Protein AF-A0A699S740-F1 (afdb_monomer_lite)

pLDDT: mean 81.15, std 15.46, range [48.22, 96.12]

Structure (mmCIF, N/CA/C/O backbone):
data_AF-A0A699S740-F1
#
_entry.id   AF-A0A699S740-F1
#
loop_
_atom_site.group_PDB
_atom_site.id
_atom_site.type_symbol
_atom_site.label_atom_id
_atom_site.label_alt_id
_atom_site.label_comp_id
_atom_site.label_asym_id
_atom_site.label_entity_id
_atom_site.label_seq_id
_atom_site.pdbx_PDB_ins_code
_atom_site.Cartn_x
_atom_site.Cartn_y
_atom_site.Cartn_z
_atom_site.occupancy
_atom_site.B_iso_or_equiv
_atom_site.auth_seq_id
_atom_site.auth_comp_id
_atom_site.auth_asym_id
_atom_site.auth_atom_id
_atom_site.pdbx_PDB_model_num
ATOM 1 N N . LEU A 1 1 ? 7.966 -10.372 17.380 1.00 68.56 1 LEU A N 1
ATOM 2 C CA . LEU A 1 1 ? 8.096 -9.017 16.777 1.00 68.56 1 LEU A CA 1
ATOM 3 C C . LEU A 1 1 ? 9.516 -8.789 16.258 1.00 68.56 1 LEU A C 1
ATOM 5 O O . LEU A 1 1 ? 9.647 -8.364 15.118 1.00 68.56 1 LEU A O 1
ATOM 9 N N . SER A 1 2 ? 10.546 -9.128 17.048 1.00 81.88 2 SER A N 1
ATOM 10 C CA . SER A 1 2 ? 11.967 -9.149 16.649 1.00 81.88 2 SER A CA 1
ATOM 11 C C . SER A 1 2 ? 12.200 -9.821 15.298 1.00 81.88 2 SER A C 1
ATOM 13 O O . SER A 1 2 ? 12.815 -9.226 14.428 1.00 81.88 2 SER A O 1
ATOM 15 N N . ASP A 1 3 ? 11.624 -11.002 15.081 1.00 87.56 3 ASP A N 1
ATOM 16 C CA . ASP A 1 3 ? 11.908 -11.803 13.883 1.00 87.56 3 ASP A CA 1
ATOM 17 C C . ASP A 1 3 ? 11.331 -11.169 12.615 1.00 87.56 3 ASP A C 1
ATOM 19 O O . ASP A 1 3 ? 11.964 -11.175 11.565 1.00 87.56 3 ASP A O 1
ATOM 23 N N . ILE A 1 4 ? 10.154 -10.544 12.729 1.00 83.06 4 ILE A N 1
ATOM 24 C CA . ILE A 1 4 ? 9.524 -9.802 11.631 1.00 83.06 4 ILE A CA 1
ATOM 25 C C . ILE A 1 4 ? 10.343 -8.550 11.317 1.00 83.06 4 ILE A C 1
ATOM 27 O O . ILE A 1 4 ? 10.574 -8.245 10.152 1.00 83.06 4 ILE A O 1
ATOM 31 N N . ILE A 1 5 ? 10.800 -7.829 12.343 1.00 84.75 5 ILE A N 1
ATOM 32 C CA . ILE A 1 5 ? 11.621 -6.628 12.162 1.00 84.75 5 ILE A CA 1
ATOM 33 C C . ILE A 1 5 ? 12.958 -6.996 11.511 1.00 84.75 5 ILE A C 1
ATOM 35 O O . ILE A 1 5 ? 13.332 -6.368 10.525 1.00 84.75 5 ILE A O 1
ATOM 39 N N . SER A 1 6 ? 13.631 -8.048 11.980 1.00 88.88 6 SER A N 1
ATOM 40 C CA . SER A 1 6 ? 14.866 -8.564 11.377 1.00 88.88 6 SER A CA 1
ATOM 41 C C . SER A 1 6 ? 14.647 -9.017 9.933 1.00 88.88 6 SER A C 1
ATOM 43 O O . SER A 1 6 ? 15.432 -8.675 9.051 1.00 88.88 6 SER A O 1
ATOM 45 N N . TYR A 1 7 ? 13.542 -9.716 9.660 1.00 85.75 7 TYR A N 1
ATOM 46 C CA . TYR A 1 7 ? 13.167 -10.142 8.312 1.00 85.75 7 TYR A CA 1
ATOM 47 C C . TYR A 1 7 ? 12.934 -8.960 7.363 1.00 85.75 7 TYR A C 1
ATOM 49 O O . TYR A 1 7 ? 13.389 -8.974 6.219 1.00 85.75 7 TYR A O 1
ATOM 57 N N . LEU A 1 8 ? 12.234 -7.923 7.825 1.00 83.50 8 LEU A N 1
ATOM 58 C CA . LEU A 1 8 ? 11.988 -6.717 7.036 1.00 83.50 8 LEU A CA 1
ATOM 59 C C . LEU A 1 8 ? 13.259 -5.882 6.854 1.00 83.50 8 LEU A C 1
ATOM 61 O O . LEU A 1 8 ? 13.483 -5.365 5.763 1.00 83.50 8 LEU A O 1
ATOM 65 N N . SER A 1 9 ? 14.104 -5.793 7.882 1.00 84.75 9 SER A N 1
ATOM 66 C CA . SER A 1 9 ? 15.368 -5.051 7.851 1.00 84.75 9 SER A CA 1
ATOM 67 C C . SER A 1 9 ? 16.425 -5.711 6.964 1.00 84.75 9 SER A C 1
ATOM 69 O O . SER A 1 9 ? 17.267 -5.013 6.410 1.00 84.75 9 SER A O 1
ATOM 71 N N . GLY A 1 10 ? 16.398 -7.039 6.817 1.00 85.50 10 GLY A N 1
ATOM 72 C CA . GLY A 1 10 ? 17.341 -7.778 5.971 1.00 85.50 10 GLY A CA 1
ATOM 73 C C . GLY A 1 10 ? 17.003 -7.749 4.477 1.00 85.50 10 GLY A C 1
ATOM 74 O O . GLY A 1 10 ? 17.777 -8.246 3.659 1.00 85.50 10 GLY A O 1
ATOM 75 N N . ARG A 1 11 ? 15.849 -7.194 4.087 1.00 85.44 11 ARG A N 1
ATOM 76 C CA . ARG A 1 11 ? 15.434 -7.125 2.681 1.00 85.44 11 ARG A CA 1
ATOM 77 C C . ARG A 1 11 ? 16.168 -5.987 1.961 1.00 85.44 11 ARG A C 1
ATOM 79 O O . ARG A 1 11 ? 16.098 -4.840 2.403 1.00 85.44 11 ARG A O 1
ATOM 86 N N . PRO A 1 12 ? 16.794 -6.254 0.804 1.00 82.94 12 PRO A N 1
ATOM 87 C CA . PRO A 1 12 ? 17.450 -5.212 0.033 1.00 82.94 12 PRO A CA 1
ATOM 88 C C . PRO A 1 12 ? 16.429 -4.217 -0.528 1.00 82.94 12 PRO A C 1
ATOM 90 O O . PRO A 1 12 ? 15.420 -4.588 -1.134 1.00 82.94 12 PRO A O 1
ATOM 93 N N . ILE A 1 13 ? 16.730 -2.930 -0.375 1.00 86.19 13 ILE A N 1
ATOM 94 C CA . ILE A 1 13 ? 15.924 -1.833 -0.909 1.00 86.19 13 ILE A CA 1
ATOM 95 C C . ILE A 1 13 ? 16.263 -1.661 -2.390 1.00 86.19 13 ILE A C 1
ATOM 97 O O . ILE A 1 13 ? 17.106 -0.853 -2.771 1.00 86.19 13 ILE A O 1
ATOM 101 N N . ASN A 1 14 ? 15.608 -2.441 -3.246 1.00 87.81 14 ASN A N 1
ATOM 102 C CA . ASN A 1 14 ? 15.778 -2.330 -4.694 1.00 87.81 14 ASN A CA 1
ATOM 103 C C . ASN A 1 14 ? 14.640 -1.519 -5.351 1.00 87.81 14 ASN A C 1
ATOM 105 O O . ASN A 1 14 ? 13.610 -1.233 -4.729 1.00 87.81 14 ASN A O 1
ATOM 109 N N . ARG A 1 15 ? 14.833 -1.143 -6.623 1.00 85.88 15 ARG A N 1
ATOM 110 C CA . ARG A 1 15 ? 13.856 -0.390 -7.435 1.00 85.88 15 ARG A CA 1
ATOM 111 C C . ARG A 1 15 ? 12.811 -1.279 -8.126 1.00 85.88 15 ARG A C 1
ATOM 113 O O . ARG A 1 15 ? 12.045 -0.775 -8.939 1.00 85.88 15 ARG A O 1
ATOM 120 N N . SER A 1 16 ? 12.771 -2.582 -7.827 1.00 90.44 16 SER A N 1
ATOM 121 C CA . SER A 1 16 ? 11.749 -3.464 -8.401 1.00 90.44 16 SER A CA 1
ATOM 122 C C . SER A 1 16 ? 10.360 -3.079 -7.897 1.00 90.44 16 SER A C 1
ATOM 124 O O . SER A 1 16 ? 10.194 -2.643 -6.751 1.00 90.44 16 SER A O 1
ATOM 126 N N . ILE A 1 17 ? 9.350 -3.300 -8.737 1.00 91.94 17 ILE A N 1
ATOM 127 C CA . ILE A 1 17 ? 7.951 -3.064 -8.375 1.00 91.94 17 ILE A CA 1
ATOM 128 C C . ILE A 1 17 ? 7.548 -3.848 -7.123 1.00 91.94 17 ILE A C 1
ATOM 130 O O . ILE A 1 17 ? 6.852 -3.316 -6.266 1.00 91.94 17 ILE A O 1
ATOM 134 N N . TRP A 1 18 ? 8.064 -5.067 -6.953 1.00 91.94 18 TRP A N 1
ATOM 135 C CA . TRP A 1 18 ? 7.775 -5.925 -5.805 1.00 91.94 18 TRP A CA 1
ATOM 136 C C . TRP A 1 18 ? 8.322 -5.364 -4.491 1.00 91.94 18 TRP A C 1
ATOM 138 O O . TRP A 1 18 ? 7.617 -5.341 -3.485 1.00 91.94 18 TRP A O 1
ATOM 148 N N . SER A 1 19 ? 9.548 -4.836 -4.508 1.00 92.00 19 SER A N 1
ATOM 149 C CA . SER A 1 19 ? 10.132 -4.140 -3.354 1.00 92.00 19 SER A CA 1
ATOM 150 C C . SER A 1 19 ? 9.373 -2.858 -3.017 1.00 92.00 19 SER A C 1
ATOM 152 O O . SER A 1 19 ? 9.181 -2.532 -1.844 1.00 92.00 19 SER A O 1
ATOM 154 N N . ILE A 1 20 ? 8.942 -2.100 -4.030 1.00 92.56 20 ILE A N 1
ATOM 155 C CA . ILE A 1 20 ? 8.127 -0.893 -3.834 1.00 92.56 20 ILE A CA 1
ATOM 156 C C . ILE A 1 20 ? 6.782 -1.269 -3.202 1.00 92.56 20 ILE A C 1
ATOM 158 O O . ILE A 1 20 ? 6.432 -0.729 -2.155 1.00 92.56 20 ILE A O 1
ATOM 162 N N . LEU A 1 21 ? 6.074 -2.239 -3.784 1.00 93.69 21 LEU A N 1
ATOM 163 C CA . LEU A 1 21 ? 4.804 -2.767 -3.288 1.00 93.69 21 LEU A CA 1
ATOM 164 C C . LEU A 1 21 ? 4.899 -3.218 -1.834 1.00 93.69 21 LEU A C 1
ATOM 166 O O . LEU A 1 21 ? 4.101 -2.786 -1.008 1.00 93.69 21 LEU A O 1
ATOM 170 N N . GLN A 1 22 ? 5.894 -4.042 -1.506 1.00 92.81 22 GLN A N 1
ATOM 171 C CA . GLN A 1 22 ? 6.093 -4.544 -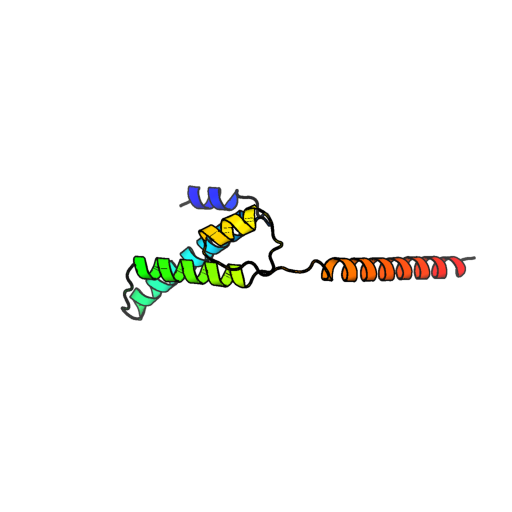0.149 1.00 92.81 22 GLN A CA 1
ATOM 172 C C . GLN A 1 22 ? 6.217 -3.394 0.861 1.00 92.81 22 GLN A C 1
ATOM 174 O O . GLN A 1 22 ? 5.538 -3.393 1.888 1.00 92.81 22 GLN A O 1
ATOM 179 N N . ARG A 1 23 ? 7.051 -2.391 0.560 1.00 91.88 23 ARG A N 1
ATOM 180 C CA . ARG A 1 23 ? 7.261 -1.230 1.439 1.00 91.88 23 ARG A CA 1
ATOM 181 C C . ARG A 1 23 ? 6.003 -0.380 1.580 1.00 91.88 23 ARG A C 1
ATOM 183 O O . ARG A 1 23 ? 5.682 0.031 2.693 1.00 91.88 23 ARG A O 1
ATOM 190 N N . LEU A 1 24 ? 5.278 -0.152 0.483 1.00 94.50 24 LEU A N 1
ATOM 191 C CA . LEU A 1 24 ? 4.011 0.578 0.511 1.00 94.50 24 LEU A CA 1
ATOM 192 C C . LEU A 1 24 ? 2.983 -0.142 1.384 1.00 94.50 24 LEU A C 1
ATOM 194 O O . LEU A 1 24 ? 2.430 0.471 2.292 1.00 94.50 24 LEU A O 1
ATOM 198 N N . VAL A 1 25 ? 2.764 -1.438 1.158 1.00 94.81 25 VAL A N 1
ATOM 199 C CA . VAL A 1 25 ? 1.785 -2.232 1.914 1.00 94.81 25 VAL A CA 1
ATOM 200 C C . VAL A 1 25 ? 2.090 -2.193 3.405 1.00 94.81 25 VAL A C 1
ATOM 202 O O . VAL A 1 25 ? 1.194 -1.898 4.189 1.00 94.81 25 VAL A O 1
ATOM 205 N N . ILE A 1 26 ? 3.342 -2.424 3.803 1.00 92.94 26 ILE A N 1
ATOM 206 C CA . ILE A 1 26 ? 3.732 -2.405 5.219 1.00 92.94 26 ILE A CA 1
ATOM 207 C C . ILE A 1 26 ? 3.533 -1.011 5.817 1.00 92.94 26 ILE A C 1
ATOM 209 O O . ILE A 1 26 ? 2.929 -0.890 6.882 1.00 92.94 26 ILE A O 1
ATOM 213 N N . GLY A 1 27 ? 3.989 0.041 5.130 1.00 93.38 27 GLY A N 1
ATOM 214 C CA . GLY A 1 27 ? 3.842 1.419 5.601 1.00 93.38 27 GLY A CA 1
ATOM 215 C C . GLY A 1 27 ? 2.378 1.806 5.811 1.00 93.38 27 GLY A C 1
ATOM 216 O O . GLY A 1 27 ? 2.009 2.286 6.884 1.00 93.38 27 GLY A O 1
ATOM 217 N N . PHE A 1 28 ? 1.521 1.524 4.827 1.00 96.12 28 PHE A N 1
ATOM 218 C CA . PHE A 1 28 ? 0.088 1.779 4.942 1.00 96.12 28 PHE A CA 1
ATOM 219 C C . PHE A 1 28 ? -0.574 0.903 6.010 1.00 96.12 28 PHE A C 1
ATOM 221 O O . PHE A 1 28 ? -1.389 1.416 6.770 1.00 96.12 28 PHE A O 1
ATOM 228 N N . MET A 1 29 ? -0.219 -0.381 6.129 1.00 94.75 29 MET A N 1
ATOM 229 C CA . MET A 1 29 ? -0.755 -1.255 7.180 1.00 94.75 29 MET A CA 1
ATOM 230 C C . MET A 1 29 ? -0.458 -0.707 8.574 1.00 94.75 29 MET A C 1
ATOM 232 O O . MET A 1 29 ? -1.380 -0.540 9.370 1.00 94.75 29 MET A O 1
ATOM 236 N N . VAL A 1 30 ? 0.805 -0.383 8.860 1.00 93.69 30 VAL A N 1
ATOM 237 C CA . VAL A 1 30 ? 1.213 0.162 10.163 1.00 93.69 30 VAL A CA 1
ATOM 238 C C . VAL A 1 30 ? 0.474 1.469 10.449 1.00 93.69 30 VAL A C 1
ATOM 240 O O . VAL A 1 30 ? -0.096 1.625 11.531 1.00 93.69 30 VAL A O 1
ATOM 243 N N . TYR A 1 31 ? 0.416 2.373 9.468 1.00 95.56 31 TYR A N 1
ATOM 244 C CA . TYR A 1 31 ? -0.264 3.658 9.611 1.00 95.56 31 TYR A CA 1
ATOM 245 C C . TYR A 1 31 ? -1.764 3.506 9.884 1.00 95.56 31 TYR A C 1
ATOM 247 O O . TYR A 1 31 ? -2.279 4.075 10.844 1.00 95.56 31 TYR A O 1
ATOM 255 N N . PHE A 1 32 ? -2.478 2.722 9.075 1.00 94.69 32 PHE A N 1
ATOM 256 C CA . PHE A 1 32 ? -3.929 2.586 9.190 1.00 94.69 32 PHE A CA 1
ATOM 257 C C . PHE A 1 32 ? -4.355 1.785 10.424 1.00 94.69 32 PHE A C 1
ATOM 259 O O . PHE A 1 32 ? -5.385 2.105 11.015 1.00 94.69 32 PHE A O 1
ATOM 266 N N . ILE A 1 33 ? -3.565 0.801 10.867 1.00 92.75 33 ILE A N 1
ATOM 267 C CA . ILE A 1 33 ? -3.806 0.103 12.141 1.00 92.75 33 ILE A CA 1
ATOM 268 C C . ILE A 1 33 ? -3.645 1.071 13.314 1.00 92.75 33 ILE A C 1
ATOM 270 O O . ILE A 1 33 ? -4.486 1.103 14.216 1.00 92.75 33 ILE A O 1
ATOM 274 N N . TRP A 1 34 ? -2.581 1.877 13.301 1.00 94.75 34 TRP A N 1
ATOM 275 C CA . TRP A 1 34 ? -2.373 2.905 14.316 1.00 94.75 34 TRP A CA 1
ATOM 276 C C . TRP A 1 34 ? -3.509 3.939 14.313 1.00 94.75 34 TRP A C 1
ATOM 278 O O . TRP A 1 34 ? -4.059 4.252 15.370 1.00 94.75 34 TRP A O 1
ATOM 288 N N . LEU A 1 35 ? -3.922 4.403 13.129 1.00 94.50 35 LEU A N 1
ATOM 289 C CA . LEU A 1 35 ? -5.022 5.350 12.961 1.00 94.50 35 LEU A CA 1
ATOM 290 C C . LEU A 1 35 ? -6.339 4.787 13.507 1.00 94.50 35 LEU A C 1
ATOM 292 O O . LEU A 1 35 ? -7.019 5.465 14.272 1.00 94.50 35 LEU A O 1
ATOM 296 N N . GLU A 1 36 ? -6.680 3.545 13.166 1.00 93.38 36 GLU A N 1
ATOM 297 C CA . GLU A 1 36 ? -7.886 2.865 13.650 1.00 93.38 36 GLU A CA 1
ATOM 298 C C . GLU A 1 36 ? -7.869 2.725 15.180 1.00 93.38 36 GLU A C 1
ATOM 300 O O . GLU A 1 36 ? -8.866 3.014 15.843 1.00 93.38 36 GLU A O 1
ATOM 305 N N . ARG A 1 37 ? -6.729 2.344 15.776 1.00 92.81 37 ARG A N 1
ATOM 306 C CA . ARG A 1 37 ? -6.589 2.257 17.240 1.00 92.81 37 ARG A CA 1
ATOM 307 C C . ARG A 1 37 ? -6.847 3.608 17.906 1.00 92.81 37 ARG A C 1
ATOM 309 O O . ARG A 1 37 ? -7.553 3.667 18.914 1.00 92.81 37 ARG A O 1
ATOM 316 N N . ASN A 1 38 ? -6.302 4.683 17.347 1.00 94.62 38 ASN A N 1
ATOM 317 C CA . ASN A 1 38 ? -6.511 6.029 17.870 1.00 94.62 38 ASN A CA 1
ATOM 318 C C . ASN A 1 38 ? -7.965 6.479 17.702 1.00 94.62 38 ASN A C 1
ATOM 320 O O . ASN A 1 38 ? -8.549 7.015 18.640 1.00 94.62 38 ASN A O 1
ATOM 324 N N . GLN A 1 39 ? -8.584 6.206 16.555 1.00 93.00 39 GLN A N 1
ATOM 325 C CA . GLN A 1 39 ? -9.993 6.529 16.323 1.00 93.00 39 GLN A CA 1
ATOM 326 C C . GLN A 1 39 ? -10.914 5.818 17.320 1.00 93.00 39 GLN A C 1
ATOM 328 O O . GLN A 1 39 ? -11.809 6.455 17.872 1.00 93.00 39 GLN A O 1
ATOM 333 N N . ARG A 1 40 ? -10.641 4.551 17.648 1.00 92.25 40 ARG A N 1
ATOM 334 C CA . ARG A 1 40 ? -11.371 3.827 18.702 1.00 92.25 40 ARG A CA 1
ATOM 335 C C . ARG A 1 40 ? -11.179 4.456 20.076 1.00 92.25 40 ARG A C 1
ATOM 337 O O . ARG A 1 40 ? -12.130 4.561 20.838 1.00 92.25 40 ARG A O 1
ATOM 344 N N . ARG A 1 41 ? -9.954 4.877 20.405 1.00 92.19 41 ARG A N 1
ATOM 345 C CA . ARG A 1 41 ? -9.629 5.406 21.738 1.00 92.19 41 ARG A CA 1
ATOM 346 C C . ARG A 1 41 ? -10.205 6.798 21.998 1.00 92.19 41 ARG A C 1
ATOM 348 O O . ARG A 1 41 ? -10.565 7.071 23.142 1.00 92.19 41 ARG A O 1
ATOM 355 N N . PHE A 1 42 ? -10.236 7.653 20.975 1.00 92.75 42 PHE A N 1
ATOM 356 C CA . PHE A 1 42 ? -10.560 9.078 21.109 1.00 92.75 42 PHE A CA 1
ATOM 357 C C . PHE A 1 42 ? -11.910 9.478 20.508 1.00 92.75 42 PHE A C 1
ATOM 359 O O . PHE A 1 42 ? -12.431 10.527 20.866 1.00 92.75 42 PHE A O 1
ATOM 366 N N . GLN A 1 43 ? -12.467 8.689 19.585 1.00 92.06 43 GLN A N 1
ATOM 367 C CA . GLN A 1 43 ? -13.713 9.022 18.880 1.00 92.06 43 GLN A CA 1
ATOM 368 C C . GLN A 1 43 ? -14.781 7.923 18.995 1.00 92.06 43 GLN A C 1
ATOM 370 O O . GLN A 1 43 ? -15.839 8.074 18.395 1.00 92.06 43 GLN A O 1
ATOM 375 N N . ASP A 1 44 ? -14.482 6.812 19.686 1.00 89.19 44 ASP A N 1
ATOM 376 C CA . ASP A 1 44 ? -15.298 5.583 19.776 1.00 89.19 44 ASP A CA 1
ATOM 377 C C . ASP A 1 44 ? -15.825 5.068 18.419 1.00 89.19 44 ASP A C 1
ATOM 379 O O . ASP A 1 44 ? -16.807 4.337 18.311 1.00 89.19 44 ASP A O 1
ATOM 383 N N . LYS A 1 45 ? -15.131 5.426 17.334 1.00 87.38 45 LYS A N 1
ATOM 384 C CA . LYS A 1 45 ? -15.438 4.939 15.992 1.00 87.38 45 LYS A CA 1
ATOM 385 C C . LYS A 1 45 ? -14.825 3.562 15.824 1.00 87.38 45 LYS A C 1
ATOM 387 O O . LYS A 1 45 ? -13.632 3.379 16.061 1.00 87.38 45 LYS A O 1
ATOM 392 N N . ARG A 1 46 ? -15.629 2.602 15.372 1.00 89.31 46 ARG A N 1
ATOM 393 C CA . ARG A 1 46 ? -15.179 1.243 15.057 1.00 89.31 46 ARG A CA 1
ATOM 394 C C . ARG A 1 46 ? -15.480 0.942 13.604 1.00 89.31 46 ARG A C 1
ATOM 396 O O . ARG A 1 46 ? -16.636 0.981 13.193 1.00 89.31 46 ARG A O 1
ATOM 403 N N . ARG A 1 47 ? -14.442 0.622 12.838 1.00 90.50 47 ARG A N 1
ATOM 404 C CA . ARG A 1 47 ? -14.584 0.133 11.469 1.00 90.50 47 ARG A CA 1
ATOM 405 C C . ARG A 1 47 ? -14.336 -1.371 11.417 1.00 90.50 47 ARG A C 1
ATOM 407 O O . ARG A 1 47 ? -13.533 -1.915 12.183 1.00 90.50 47 ARG A O 1
ATOM 414 N N . LEU A 1 48 ? -15.017 -2.047 10.496 1.00 92.50 48 LEU A N 1
ATOM 415 C CA . LEU A 1 48 ? -14.767 -3.455 10.214 1.00 92.50 48 LEU A CA 1
ATOM 416 C C . LEU A 1 48 ? -13.378 -3.630 9.591 1.00 92.50 48 LEU A C 1
ATOM 418 O O . LEU A 1 48 ? -12.927 -2.825 8.774 1.00 92.50 48 LEU A O 1
ATOM 422 N N . ALA A 1 49 ? -12.710 -4.732 9.933 1.00 90.38 49 ALA A N 1
ATOM 423 C CA . ALA A 1 49 ? -11.393 -5.047 9.381 1.00 90.38 49 ALA A CA 1
ATOM 424 C C . ALA A 1 49 ? -11.419 -5.158 7.845 1.00 90.38 49 ALA A C 1
ATOM 426 O O . ALA A 1 49 ? -10.472 -4.743 7.182 1.00 90.38 49 ALA A O 1
ATOM 427 N N . LYS A 1 50 ? -12.525 -5.655 7.271 1.00 93.25 50 LYS A N 1
ATOM 428 C CA . LYS A 1 50 ? -12.721 -5.751 5.817 1.00 93.25 50 LYS A CA 1
ATOM 429 C C . LYS A 1 50 ? -12.635 -4.383 5.135 1.00 93.25 50 LYS A C 1
ATOM 431 O O . LYS A 1 50 ? -11.937 -4.250 4.131 1.00 93.25 50 LYS A O 1
ATOM 436 N N . ASP A 1 51 ? -13.282 -3.374 5.709 1.00 94.44 51 ASP A N 1
ATOM 437 C CA . ASP A 1 51 ? -13.281 -2.020 5.153 1.00 94.44 51 ASP A CA 1
ATOM 438 C C . ASP A 1 51 ? -11.895 -1.385 5.289 1.00 94.44 51 ASP A C 1
ATOM 440 O O . ASP A 1 51 ? -11.410 -0.748 4.356 1.00 94.44 51 ASP A O 1
ATOM 444 N N . LEU A 1 52 ? -11.210 -1.617 6.416 1.00 94.38 52 LEU A N 1
ATOM 445 C CA . LEU A 1 52 ? -9.833 -1.162 6.618 1.00 94.38 52 LEU A CA 1
ATOM 446 C C . LEU A 1 52 ? -8.882 -1.759 5.570 1.00 94.38 52 LEU A C 1
ATOM 448 O O . LEU A 1 52 ? -8.081 -1.034 4.981 1.00 94.38 52 LEU A O 1
ATOM 452 N N . CYS A 1 53 ? -9.005 -3.057 5.282 1.00 94.00 53 CYS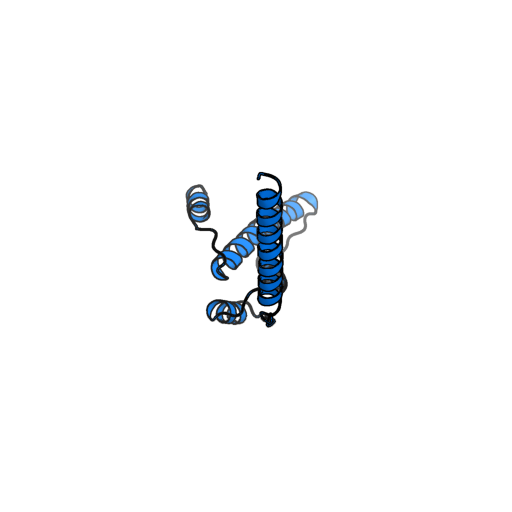 A N 1
ATOM 453 C CA . CYS A 1 53 ? -8.245 -3.717 4.221 1.00 94.00 53 CYS A CA 1
ATOM 454 C C . CYS A 1 53 ? -8.541 -3.115 2.840 1.00 94.00 53 CYS A C 1
ATOM 456 O O . CYS A 1 53 ? -7.617 -2.932 2.045 1.00 94.00 53 CYS A O 1
ATOM 458 N N . GLY A 1 54 ? -9.803 -2.775 2.559 1.00 95.12 54 GLY A N 1
ATOM 459 C CA . GLY A 1 54 ? -10.199 -2.077 1.334 1.00 95.12 54 GLY A CA 1
ATOM 460 C C . GLY A 1 54 ? -9.540 -0.702 1.209 1.00 95.12 54 GLY A C 1
ATOM 461 O O . GLY A 1 54 ? -8.954 -0.393 0.172 1.00 95.12 54 GLY A O 1
ATOM 462 N N . ILE A 1 55 ? -9.549 0.084 2.290 1.00 94.94 55 ILE A N 1
ATOM 463 C CA . ILE A 1 55 ? -8.904 1.404 2.353 1.00 94.94 55 ILE A CA 1
ATOM 464 C C . ILE A 1 55 ? -7.396 1.281 2.123 1.00 94.94 55 ILE A C 1
ATOM 466 O O . ILE A 1 55 ? -6.845 2.011 1.300 1.00 94.94 55 ILE A O 1
ATOM 470 N N . ILE A 1 56 ? -6.724 0.349 2.805 1.00 95.69 56 ILE A N 1
ATOM 471 C CA . ILE A 1 56 ? -5.282 0.117 2.637 1.00 95.69 56 ILE A CA 1
ATOM 472 C C . ILE A 1 56 ? -4.971 -0.255 1.184 1.00 95.69 56 ILE A C 1
ATOM 474 O O . ILE A 1 56 ? -4.086 0.347 0.577 1.00 95.69 56 ILE A O 1
ATOM 478 N N . ARG A 1 57 ? -5.721 -1.200 0.598 1.00 94.88 57 ARG A N 1
ATOM 479 C CA . ARG A 1 57 ? -5.531 -1.618 -0.799 1.00 94.88 57 ARG A CA 1
ATOM 480 C C . ARG A 1 57 ? -5.718 -0.449 -1.767 1.00 94.88 57 ARG A C 1
ATOM 482 O O . ARG A 1 57 ? -4.892 -0.272 -2.658 1.00 94.88 57 ARG A O 1
ATOM 489 N N . GLY A 1 58 ? -6.758 0.360 -1.566 1.00 95.25 58 GLY A N 1
ATOM 490 C CA . GLY A 1 58 ? -7.017 1.555 -2.368 1.00 95.25 58 GLY A CA 1
ATOM 491 C C . GLY A 1 58 ? -5.883 2.576 -2.280 1.00 95.25 58 GLY A C 1
ATOM 492 O O . GLY A 1 58 ? -5.423 3.068 -3.304 1.00 95.25 58 GLY A O 1
ATOM 493 N N . ASN A 1 59 ? -5.360 2.835 -1.080 1.00 95.88 59 ASN A N 1
ATOM 494 C CA . ASN A 1 59 ? -4.246 3.768 -0.882 1.00 95.88 59 ASN A CA 1
ATOM 495 C C . ASN A 1 59 ? -2.942 3.276 -1.523 1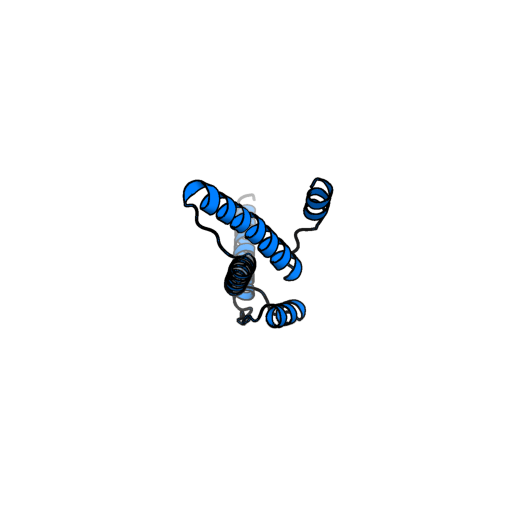.00 95.88 59 ASN A C 1
ATOM 497 O O . ASN A 1 59 ? -2.230 4.063 -2.145 1.00 95.88 59 ASN A O 1
ATOM 501 N N . VAL A 1 60 ? -2.646 1.976 -1.428 1.00 95.69 60 VAL A N 1
ATOM 502 C CA . VAL A 1 60 ? -1.502 1.376 -2.129 1.00 95.69 60 VAL A CA 1
ATOM 503 C C . VAL A 1 60 ? -1.666 1.543 -3.639 1.00 95.69 60 VAL A C 1
ATOM 505 O O . VAL A 1 60 ? -0.749 2.036 -4.288 1.00 95.69 60 VAL A O 1
ATOM 508 N N . ARG A 1 61 ? -2.839 1.208 -4.193 1.00 94.12 61 ARG A N 1
ATOM 509 C CA . ARG A 1 61 ? -3.144 1.359 -5.625 1.00 94.12 61 ARG A CA 1
ATOM 510 C C . ARG A 1 61 ? -2.977 2.803 -6.102 1.00 94.12 61 ARG A C 1
ATOM 512 O O . ARG A 1 61 ? -2.280 3.034 -7.084 1.00 94.12 61 ARG A O 1
ATOM 519 N N . LEU A 1 62 ? -3.554 3.770 -5.388 1.00 93.50 62 LEU A N 1
ATOM 520 C CA . LEU A 1 62 ? -3.409 5.197 -5.702 1.00 93.50 62 LEU A CA 1
ATOM 521 C C . LEU A 1 62 ? -1.941 5.628 -5.682 1.00 93.50 62 LEU A C 1
ATOM 523 O O . LEU A 1 62 ? -1.485 6.336 -6.577 1.00 93.50 62 LEU A O 1
ATOM 527 N N . ARG A 1 63 ? -1.176 5.153 -4.694 1.00 93.31 63 ARG A N 1
ATOM 528 C CA . ARG A 1 63 ? 0.251 5.455 -4.611 1.00 93.31 63 ARG A CA 1
ATOM 529 C C . ARG A 1 63 ? 1.051 4.814 -5.741 1.00 93.31 63 ARG A C 1
ATOM 531 O O . ARG A 1 63 ? 2.027 5.411 -6.167 1.00 93.31 63 ARG A O 1
ATOM 538 N N . LEU A 1 64 ? 0.669 3.638 -6.235 1.00 91.31 64 LEU A N 1
ATOM 539 C CA . LEU A 1 64 ? 1.306 3.026 -7.407 1.00 91.31 64 LEU A CA 1
ATOM 540 C C . LEU A 1 64 ? 1.022 3.820 -8.681 1.00 91.31 64 LEU A C 1
ATOM 542 O O . LEU A 1 64 ? 1.951 4.074 -9.438 1.00 91.31 64 LEU A O 1
ATOM 546 N N . MET A 1 65 ? -0.224 4.258 -8.876 1.00 89.38 65 MET A N 1
ATOM 547 C CA . MET A 1 65 ? -0.620 5.088 -10.020 1.00 89.38 65 MET A CA 1
ATOM 548 C C . MET A 1 65 ? 0.109 6.438 -10.047 1.00 89.38 65 MET A C 1
ATOM 550 O O . MET A 1 65 ? 0.363 6.972 -11.118 1.00 89.38 65 MET A O 1
ATOM 554 N N . SER A 1 66 ? 0.487 6.987 -8.887 1.00 89.25 66 SER A N 1
ATOM 555 C CA . SER A 1 66 ? 1.242 8.245 -8.824 1.00 89.25 66 SER A CA 1
ATOM 556 C C . SER A 1 66 ? 2.748 8.087 -9.075 1.00 89.25 66 SER A C 1
ATOM 558 O O . SER A 1 66 ? 3.473 9.081 -9.085 1.00 89.25 66 SER A O 1
ATOM 560 N N . LEU A 1 67 ? 3.268 6.859 -9.166 1.00 87.75 67 LEU A N 1
ATOM 561 C CA . LEU A 1 67 ? 4.694 6.619 -9.383 1.00 87.75 67 LEU A CA 1
ATOM 562 C C . LEU A 1 67 ? 5.005 6.571 -10.879 1.00 87.75 67 LEU A C 1
ATOM 564 O O . LEU A 1 67 ? 4.377 5.840 -11.638 1.00 87.75 67 LEU A O 1
ATOM 568 N N . LYS A 1 68 ? 6.061 7.279 -11.286 1.00 84.62 68 LYS A N 1
ATOM 569 C CA . LYS A 1 68 ? 6.643 7.147 -12.625 1.00 84.62 68 LYS A CA 1
ATOM 570 C C . LYS A 1 68 ? 7.467 5.859 -12.688 1.00 84.62 68 LYS A C 1
ATOM 572 O O . LYS A 1 68 ? 8.613 5.833 -12.238 1.00 84.62 68 LYS A O 1
ATOM 577 N N . ILE A 1 69 ? 6.872 4.773 -13.182 1.00 82.88 69 ILE A N 1
ATOM 578 C CA . ILE A 1 69 ? 7.512 3.452 -13.259 1.00 82.88 69 ILE A CA 1
ATOM 579 C C . ILE A 1 69 ? 7.662 3.046 -14.724 1.00 82.88 69 ILE A C 1
ATOM 581 O O . ILE A 1 69 ? 6.690 3.023 -15.471 1.00 82.88 69 ILE A O 1
ATOM 585 N N . ARG A 1 70 ? 8.883 2.676 -15.128 1.00 83.50 70 ARG A N 1
ATOM 586 C CA . ARG A 1 70 ? 9.142 2.154 -16.475 1.00 83.50 70 ARG A CA 1
ATOM 587 C C . ARG A 1 70 ? 8.398 0.833 -16.685 1.00 83.50 70 ARG A C 1
ATOM 589 O O . ARG A 1 70 ? 8.469 -0.058 -15.831 1.00 83.50 70 ARG A O 1
ATOM 596 N N . LYS A 1 71 ? 7.730 0.682 -17.833 1.00 83.69 71 LYS A N 1
ATOM 597 C CA . LYS A 1 71 ? 7.072 -0.576 -18.206 1.00 83.69 71 LYS A CA 1
ATOM 598 C C . LYS A 1 71 ? 8.086 -1.722 -18.202 1.00 83.69 71 LYS A C 1
ATOM 600 O O . LYS A 1 71 ? 9.153 -1.650 -18.803 1.00 83.69 71 LYS A O 1
ATOM 605 N N . SER A 1 72 ? 7.734 -2.790 -17.502 1.00 88.44 72 SER A N 1
ATOM 606 C CA . SER A 1 72 ? 8.453 -4.063 -17.500 1.00 88.44 72 SER A CA 1
ATOM 607 C C . SER A 1 72 ? 7.451 -5.193 -17.294 1.00 88.44 72 SER A C 1
ATOM 609 O O . SER A 1 72 ? 6.334 -4.949 -16.832 1.00 88.44 72 SER A O 1
ATOM 611 N N . VAL A 1 73 ? 7.842 -6.435 -17.591 1.00 90.19 73 VAL A N 1
ATOM 612 C CA . VAL A 1 73 ? 6.976 -7.615 -17.402 1.00 90.19 73 VAL A CA 1
ATOM 613 C C . VAL A 1 73 ? 6.450 -7.690 -15.963 1.00 90.19 73 VAL A C 1
ATOM 615 O O . VAL A 1 73 ? 5.255 -7.875 -15.753 1.00 90.19 73 VAL A O 1
ATOM 618 N N . GLN A 1 74 ? 7.315 -7.425 -14.979 1.00 91.12 74 GLN A N 1
ATOM 619 C CA . GLN A 1 74 ? 6.947 -7.413 -13.560 1.00 91.12 74 GLN A CA 1
ATOM 620 C C . GLN A 1 74 ? 5.939 -6.307 -13.225 1.00 91.12 74 GLN A C 1
ATOM 622 O O . GLN A 1 74 ? 5.043 -6.504 -12.410 1.00 91.12 74 GLN A O 1
ATOM 627 N N . VAL A 1 75 ? 6.080 -5.130 -13.842 1.00 91.44 75 VAL A N 1
ATOM 628 C CA . VAL A 1 75 ? 5.164 -4.000 -13.627 1.00 91.44 75 VAL A CA 1
ATOM 629 C C . VAL A 1 75 ? 3.798 -4.296 -14.236 1.00 91.44 75 VAL A C 1
ATOM 631 O O . VAL A 1 75 ? 2.789 -4.007 -13.605 1.00 91.44 75 VAL A O 1
ATOM 634 N N . MET A 1 76 ? 3.750 -4.930 -15.409 1.00 91.00 76 MET A N 1
ATOM 635 C CA . MET A 1 76 ? 2.494 -5.352 -16.037 1.00 91.00 76 MET A CA 1
ATOM 636 C C . MET A 1 76 ? 1.786 -6.453 -15.237 1.00 91.00 76 MET A C 1
ATOM 638 O O . MET A 1 76 ? 0.563 -6.446 -15.125 1.00 91.00 76 MET A O 1
ATOM 642 N N . GLU A 1 77 ? 2.536 -7.386 -14.652 1.00 93.00 77 GLU A N 1
ATOM 643 C CA . GLU A 1 77 ? 1.986 -8.402 -13.750 1.00 93.00 77 GLU A CA 1
ATOM 644 C C . GLU A 1 77 ? 1.413 -7.768 -12.476 1.00 93.00 77 GLU A C 1
ATOM 646 O O . GLU A 1 77 ? 0.263 -8.019 -12.112 1.00 93.00 77 GLU A O 1
ATOM 651 N N . ALA A 1 78 ? 2.178 -6.877 -11.841 1.00 92.25 78 ALA A N 1
ATOM 652 C CA . ALA A 1 78 ? 1.718 -6.116 -10.687 1.00 92.25 78 ALA A CA 1
ATOM 653 C C . ALA A 1 78 ? 0.468 -5.281 -11.009 1.00 92.25 78 ALA A C 1
ATOM 655 O O . ALA A 1 78 ? -0.458 -5.245 -10.202 1.00 92.25 78 ALA A O 1
ATOM 656 N N . ALA A 1 79 ? 0.416 -4.661 -12.191 1.00 91.69 79 ALA A N 1
ATOM 657 C CA . ALA A 1 79 ? -0.723 -3.886 -12.677 1.00 91.69 79 ALA A CA 1
ATOM 658 C C . ALA A 1 79 ? -1.998 -4.720 -12.796 1.00 91.69 79 ALA A C 1
ATOM 660 O O . ALA A 1 79 ? -3.062 -4.268 -12.382 1.00 91.69 79 ALA A O 1
ATOM 661 N N . ARG A 1 80 ? -1.891 -5.963 -13.278 1.00 91.62 80 ARG A N 1
ATOM 662 C CA . ARG A 1 80 ? -3.020 -6.905 -13.323 1.00 91.62 80 ARG A CA 1
ATOM 663 C C . ARG A 1 80 ? -3.466 -7.331 -11.927 1.00 91.62 80 ARG A C 1
ATOM 665 O O . ARG A 1 80 ? -4.658 -7.351 -11.653 1.00 91.62 80 ARG A O 1
ATOM 672 N N . LEU A 1 81 ? -2.523 -7.646 -11.037 1.00 92.81 81 LEU A N 1
ATOM 673 C CA . LEU A 1 81 ? -2.829 -8.100 -9.673 1.00 92.81 81 LEU A CA 1
ATOM 674 C C . LEU A 1 81 ? -3.474 -7.013 -8.808 1.00 92.81 81 LEU A C 1
ATOM 676 O O . LEU A 1 81 ? -4.327 -7.306 -7.972 1.00 92.81 81 LEU A O 1
ATOM 680 N N . TRP A 1 82 ? -3.044 -5.767 -8.985 1.00 91.81 82 TRP A N 1
ATOM 681 C CA . TRP A 1 82 ? -3.503 -4.619 -8.202 1.00 91.81 82 TRP A CA 1
ATOM 682 C C . TRP A 1 82 ? -4.538 -3.759 -8.930 1.00 91.81 82 TRP A C 1
ATOM 684 O O . TRP A 1 82 ? -4.980 -2.754 -8.368 1.00 91.81 82 TRP A O 1
ATOM 694 N N . ASP A 1 83 ? -4.934 -4.169 -10.137 1.00 90.50 83 ASP A N 1
ATOM 695 C CA . ASP A 1 83 ? -5.925 -3.510 -10.985 1.00 90.50 83 ASP A CA 1
ATOM 696 C C . ASP A 1 83 ? -5.625 -2.011 -11.176 1.00 90.50 83 ASP A C 1
ATOM 698 O O . ASP A 1 83 ? -6.405 -1.142 -10.793 1.00 90.50 83 ASP A O 1
ATOM 702 N N . PHE A 1 84 ? -4.444 -1.675 -11.707 1.00 87.19 84 PHE A N 1
ATOM 703 C CA . PHE A 1 84 ? -4.082 -0.285 -12.013 1.00 87.19 84 PHE A CA 1
ATOM 704 C C . PHE A 1 84 ? -3.542 -0.099 -13.430 1.00 87.19 84 PHE A C 1
ATOM 706 O O . PHE A 1 84 ? -2.909 -0.989 -13.990 1.00 87.19 84 PHE A O 1
ATOM 713 N N . GLY A 1 85 ? -3.790 1.081 -14.008 1.00 82.75 85 GLY A N 1
ATOM 714 C CA . GLY A 1 85 ? -3.251 1.465 -15.311 1.00 82.75 85 GLY A CA 1
ATOM 715 C C . GLY A 1 85 ? -1.780 1.862 -15.207 1.00 82.75 85 GLY A C 1
ATOM 716 O O . GLY A 1 85 ? -1.403 2.604 -14.302 1.00 82.75 85 GLY A O 1
ATOM 717 N N . VAL A 1 86 ? -0.954 1.368 -16.130 1.00 77.38 86 VAL A N 1
ATOM 718 C CA . VAL A 1 86 ? 0.453 1.772 -16.256 1.00 77.38 86 VAL A CA 1
ATOM 719 C C . VAL A 1 86 ? 0.548 2.774 -17.393 1.00 77.38 86 VAL A C 1
ATOM 721 O O . VAL A 1 86 ? 0.421 2.399 -18.560 1.00 77.38 86 VAL A O 1
ATOM 724 N N . GLU A 1 87 ? 0.760 4.038 -17.048 1.00 68.31 87 GLU A N 1
ATOM 725 C CA . GLU A 1 87 ? 0.987 5.083 -18.038 1.00 68.31 87 GLU A CA 1
ATOM 726 C C . GLU A 1 87 ? 2.381 4.924 -18.656 1.00 68.31 87 GLU A C 1
ATOM 728 O O . GLU A 1 87 ? 3.364 4.616 -17.976 1.00 68.31 87 GLU A O 1
ATOM 733 N N . GLU A 1 88 ? 2.453 5.034 -19.978 1.00 60.03 88 GLU A N 1
ATOM 734 C CA . GLU A 1 88 ? 3.691 4.855 -20.724 1.00 60.03 88 GLU A CA 1
ATOM 735 C C . GLU A 1 88 ? 4.532 6.122 -20.608 1.00 60.03 88 GLU A C 1
ATOM 737 O O . GLU A 1 88 ? 4.220 7.146 -21.207 1.00 60.03 88 GLU A O 1
ATOM 742 N N . TYR A 1 89 ? 5.602 6.063 -19.816 1.00 58.91 89 TYR A N 1
ATOM 743 C CA . TYR A 1 89 ? 6.605 7.117 -19.848 1.00 58.91 89 TYR A CA 1
ATOM 744 C C . TYR A 1 89 ? 7.441 6.927 -21.111 1.00 58.91 89 TYR A C 1
ATOM 746 O O . TYR A 1 89 ? 8.218 5.975 -21.197 1.00 58.91 89 TYR A O 1
ATOM 754 N N . LEU A 1 90 ? 7.250 7.796 -22.102 1.00 53.91 90 LEU A N 1
ATOM 755 C CA . LEU A 1 90 ? 8.167 7.892 -23.230 1.00 53.91 90 LEU A CA 1
ATOM 756 C C . LEU A 1 90 ? 9.546 8.276 -22.672 1.00 53.91 90 LEU A C 1
ATOM 758 O O . LEU A 1 90 ? 9.662 9.245 -21.927 1.00 53.91 90 LEU A O 1
ATOM 762 N N . ASP A 1 91 ? 10.582 7.510 -23.022 1.00 55.28 91 ASP A N 1
ATOM 763 C CA . ASP A 1 91 ? 11.979 7.643 -22.563 1.00 55.28 91 ASP A CA 1
ATOM 764 C C . ASP A 1 91 ? 12.659 8.989 -22.965 1.00 55.28 91 ASP A C 1
ATOM 766 O O . ASP A 1 91 ? 13.882 9.115 -22.892 1.00 55.28 91 ASP A O 1
ATOM 770 N N . MET A 1 92 ? 11.891 10.012 -23.365 1.00 55.47 92 MET A N 1
ATOM 771 C CA . MET A 1 92 ? 12.383 11.282 -23.921 1.00 55.47 92 MET A CA 1
ATOM 772 C C . MET A 1 92 ? 13.247 12.091 -22.936 1.00 55.47 92 MET A C 1
ATOM 774 O O . MET A 1 92 ? 14.156 12.794 -23.363 1.00 55.47 92 MET A O 1
ATOM 778 N N . ASP A 1 93 ? 13.076 11.909 -21.624 1.00 56.59 93 ASP A N 1
ATOM 779 C CA . ASP A 1 93 ? 13.834 12.666 -20.613 1.00 56.59 93 ASP A CA 1
ATOM 780 C C . ASP A 1 93 ? 15.270 12.149 -20.382 1.00 56.59 93 ASP A C 1
ATOM 782 O O . ASP A 1 93 ? 16.088 12.811 -19.739 1.00 56.59 93 ASP A O 1
ATOM 786 N N . MET A 1 94 ? 15.604 10.940 -20.853 1.00 53.31 94 MET A N 1
ATOM 787 C CA . MET A 1 94 ? 16.959 10.382 -20.707 1.00 53.31 94 MET A CA 1
ATOM 788 C C . MET A 1 94 ? 17.907 10.860 -21.816 1.00 53.31 94 MET A C 1
ATOM 790 O O . MET A 1 94 ? 19.119 10.878 -21.597 1.00 53.31 94 MET A O 1
ATOM 794 N N . GLU A 1 95 ? 17.371 11.244 -22.979 1.00 53.06 95 GLU A N 1
ATOM 795 C CA . GLU A 1 95 ? 18.118 11.862 -24.086 1.00 53.06 95 GLU A CA 1
ATOM 796 C C . GLU A 1 95 ? 18.489 13.310 -23.740 1.00 53.06 95 GLU A C 1
ATOM 798 O O . GLU A 1 95 ? 19.666 13.662 -23.800 1.00 53.06 95 GLU A O 1
ATOM 803 N N . GLU A 1 96 ? 17.535 14.103 -23.238 1.00 57.12 96 GLU A N 1
ATOM 804 C CA . GLU A 1 96 ? 17.778 15.494 -22.818 1.00 57.12 96 GLU A CA 1
ATOM 805 C C . GLU A 1 96 ? 18.856 15.564 -21.726 1.00 57.12 96 GLU A C 1
ATOM 807 O O . GLU A 1 96 ? 19.817 16.327 -21.816 1.00 57.12 96 GLU A O 1
ATOM 812 N N . LYS A 1 97 ? 18.802 14.643 -20.755 1.00 55.50 97 LYS A N 1
ATOM 813 C CA . LYS A 1 97 ? 19.808 14.571 -19.691 1.00 55.50 97 LYS A CA 1
ATOM 814 C C . LYS A 1 97 ? 21.188 14.131 -20.187 1.00 55.50 97 LYS A C 1
ATOM 816 O O . LYS A 1 97 ? 22.192 14.550 -19.616 1.00 55.50 97 LYS A O 1
ATOM 821 N N . LYS A 1 98 ? 21.274 13.288 -21.224 1.00 54.84 98 LYS A N 1
ATOM 822 C CA . LYS A 1 98 ? 22.559 12.913 -21.845 1.00 54.84 98 LYS A CA 1
ATOM 823 C C . LYS A 1 98 ? 23.154 14.067 -22.637 1.00 54.84 98 LYS A C 1
ATOM 825 O O . LYS A 1 98 ? 24.372 14.231 -22.617 1.00 54.84 98 LYS A O 1
ATOM 830 N N . GLU A 1 99 ? 22.317 14.851 -23.302 1.00 56.81 99 GLU A N 1
ATOM 831 C CA . GLU A 1 99 ? 22.761 16.007 -24.065 1.00 56.81 99 GLU A CA 1
ATOM 832 C C . GLU A 1 99 ? 23.185 17.169 -23.157 1.00 56.81 99 GLU A C 1
ATOM 834 O O . GLU A 1 99 ? 24.192 17.824 -23.415 1.00 56.81 99 GLU A O 1
ATOM 839 N N . ASP A 1 100 ? 22.522 17.355 -22.020 1.00 58.31 100 ASP A N 1
ATOM 840 C CA . ASP A 1 100 ? 22.969 18.304 -21.001 1.00 58.31 100 ASP A CA 1
ATOM 841 C C . ASP A 1 100 ? 24.278 17.862 -20.341 1.00 58.31 100 ASP A C 1
ATOM 843 O O . ASP A 1 100 ? 25.167 18.683 -20.109 1.00 58.31 100 ASP A O 1
ATOM 847 N N . ILE A 1 101 ? 24.462 16.561 -20.087 1.00 59.88 101 ILE A N 1
ATOM 848 C CA . ILE A 1 101 ? 25.728 16.026 -19.562 1.00 59.88 101 ILE A CA 1
ATOM 849 C C . ILE A 1 101 ? 26.848 16.152 -20.605 1.00 59.88 101 ILE A C 1
ATOM 851 O O . ILE A 1 101 ? 27.961 16.516 -20.232 1.00 59.88 101 ILE A O 1
ATOM 855 N N . SER A 1 102 ? 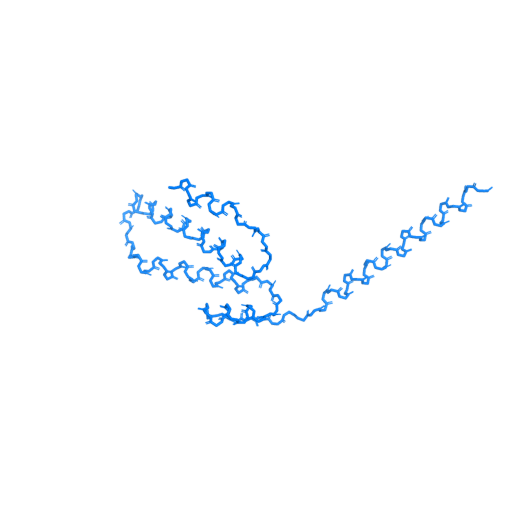26.582 15.924 -21.897 1.00 60.75 102 SER A N 1
ATOM 856 C CA . SER A 1 102 ? 27.589 16.092 -22.956 1.00 60.75 102 SER A CA 1
ATOM 857 C C . SER A 1 102 ? 27.979 17.562 -23.147 1.00 60.75 102 SER A C 1
ATOM 859 O O . SER A 1 102 ? 29.170 17.863 -23.250 1.00 60.75 102 SER A O 1
ATOM 861 N N . LYS A 1 103 ? 27.012 18.488 -23.089 1.00 64.69 103 LYS A N 1
ATOM 862 C CA . LYS A 1 103 ? 27.244 19.943 -23.104 1.00 64.69 103 LYS A CA 1
ATOM 863 C C . LYS A 1 103 ? 28.049 20.387 -21.890 1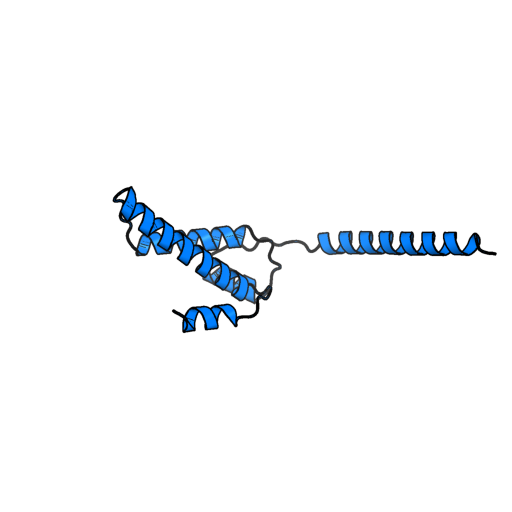.00 64.69 103 LYS A C 1
ATOM 865 O O . LYS A 1 103 ? 29.037 21.102 -22.038 1.00 64.69 103 LYS A O 1
ATOM 870 N N . THR A 1 104 ? 27.688 19.907 -20.701 1.00 64.25 104 THR A N 1
ATOM 871 C CA . THR A 1 104 ? 28.404 20.239 -19.464 1.00 64.25 104 THR A CA 1
ATOM 872 C C . THR A 1 104 ? 29.830 19.688 -19.505 1.00 64.25 104 THR A C 1
ATOM 874 O O . THR A 1 104 ? 30.762 20.445 -19.258 1.00 64.25 104 THR A O 1
ATOM 877 N N . SER A 1 105 ? 30.029 18.428 -19.915 1.00 60.97 105 SER A N 1
ATOM 878 C CA . SER A 1 105 ? 31.353 17.816 -20.118 1.00 60.97 105 SER A CA 1
ATOM 879 C C . SER A 1 105 ? 32.203 18.549 -21.166 1.00 60.97 105 SER A C 1
ATOM 881 O O . SER A 1 105 ? 33.408 18.708 -20.972 1.00 60.97 105 SER A O 1
ATOM 883 N N . GLY A 1 106 ? 31.591 19.044 -22.246 1.00 63.09 106 GLY A N 1
ATOM 884 C CA . GLY A 1 106 ? 32.257 19.885 -23.243 1.00 63.09 106 GLY A CA 1
ATOM 885 C C . GLY A 1 106 ? 32.732 21.223 -22.669 1.00 63.09 106 GLY A C 1
ATOM 886 O O . GLY A 1 106 ? 33.859 21.634 -22.936 1.00 63.09 106 GLY A O 1
ATOM 887 N N . ILE A 1 107 ? 31.923 21.864 -21.821 1.00 65.75 107 ILE A N 1
ATOM 888 C CA . ILE A 1 107 ? 32.263 23.139 -21.171 1.00 65.75 107 ILE A CA 1
ATOM 889 C C . ILE A 1 107 ? 33.402 22.967 -20.154 1.00 65.75 107 ILE A C 1
ATOM 891 O O . ILE A 1 107 ? 34.336 23.766 -20.167 1.00 65.75 107 ILE A O 1
ATOM 895 N N . VAL A 1 108 ? 33.393 21.923 -19.311 1.00 64.12 108 VAL A N 1
ATOM 896 C CA . VAL A 1 108 ? 34.514 21.677 -18.371 1.00 64.12 108 VAL A CA 1
ATOM 897 C C . VAL A 1 108 ? 35.821 21.380 -19.110 1.00 64.12 108 VAL A C 1
ATOM 899 O O . VAL A 1 108 ? 36.865 21.878 -18.696 1.00 64.12 108 VAL A O 1
ATOM 902 N N . ASN A 1 109 ? 35.778 20.644 -20.226 1.00 59.09 109 ASN A N 1
ATOM 903 C CA . ASN A 1 109 ? 36.963 20.399 -21.056 1.00 59.09 109 ASN A CA 1
ATOM 904 C C . ASN A 1 109 ? 37.470 21.679 -21.744 1.00 59.09 109 ASN A C 1
ATOM 906 O O . ASN A 1 109 ? 38.678 21.886 -21.846 1.00 59.09 109 ASN A O 1
ATOM 910 N N . PHE A 1 110 ? 36.567 22.564 -22.174 1.00 62.47 110 PHE A N 1
ATOM 911 C CA . PHE A 1 110 ? 36.921 23.851 -22.779 1.00 62.47 110 PHE A CA 1
ATOM 912 C C . PHE A 1 110 ? 37.560 24.813 -21.762 1.00 62.47 110 PHE A C 1
ATOM 914 O O . PHE A 1 110 ? 38.575 25.446 -22.054 1.00 62.47 110 PHE A O 1
ATOM 921 N N . LEU A 1 111 ? 37.026 24.873 -20.537 1.00 60.41 111 LEU A N 1
ATOM 922 C CA . LEU A 1 111 ? 37.605 25.666 -19.446 1.00 60.41 111 LEU A CA 1
ATOM 923 C C . LEU A 1 111 ? 38.959 25.107 -18.979 1.00 60.41 111 LEU A C 1
ATOM 925 O O . LEU A 1 111 ? 39.883 25.882 -18.740 1.00 60.41 111 LEU A O 1
ATOM 929 N N . ALA A 1 112 ? 39.120 23.780 -18.930 1.00 59.34 112 ALA A N 1
ATOM 930 C CA . ALA A 1 112 ? 40.394 23.140 -18.591 1.00 59.34 112 ALA A CA 1
ATOM 931 C C . ALA A 1 112 ? 41.502 23.433 -19.624 1.00 59.34 112 ALA A C 1
ATOM 933 O O . ALA A 1 112 ? 42.659 23.617 -19.247 1.00 59.34 112 ALA A O 1
ATOM 934 N N . LEU A 1 113 ? 41.154 23.544 -20.912 1.00 55.66 113 LEU A N 1
ATOM 935 C CA . LEU A 1 113 ? 42.083 23.958 -21.970 1.00 55.66 113 LEU A CA 1
ATOM 936 C C . LEU A 1 113 ? 42.415 25.456 -21.898 1.00 55.66 113 LEU A C 1
ATOM 938 O O . LEU A 1 113 ? 43.564 25.836 -22.111 1.00 55.66 113 LEU A O 1
ATOM 942 N N . SER A 1 114 ? 41.455 26.306 -21.520 1.00 55.66 114 SER A N 1
ATOM 943 C CA . SER A 1 114 ? 41.693 27.744 -21.330 1.00 55.66 114 SER A CA 1
ATOM 944 C C . SER A 1 114 ? 42.629 28.048 -20.154 1.00 55.66 114 SER A C 1
ATOM 946 O O . SER A 1 114 ? 43.373 29.025 -20.220 1.00 55.66 114 SER A O 1
ATOM 948 N N . SER A 1 115 ? 42.622 27.238 -19.091 1.00 54.38 115 SER A N 1
ATOM 949 C CA . SER A 1 115 ? 43.558 27.396 -17.968 1.00 54.38 115 SER A CA 1
ATOM 950 C C . SER A 1 115 ? 44.974 26.898 -18.281 1.00 54.38 115 SER A C 1
ATOM 952 O O . SER A 1 115 ? 45.916 27.320 -17.618 1.00 54.38 115 SER A O 1
ATOM 954 N N . PHE A 1 116 ? 45.148 26.053 -19.302 1.00 52.72 116 PHE A N 1
ATOM 955 C CA . PHE A 1 116 ? 46.464 25.559 -19.723 1.00 52.72 116 PHE A CA 1
ATOM 956 C C . PHE A 1 116 ? 47.225 26.552 -20.618 1.00 52.72 116 PHE A C 1
ATOM 958 O O . PHE A 1 116 ? 48.451 26.542 -20.637 1.00 52.72 116 PHE A O 1
ATOM 965 N N . VAL A 1 117 ? 46.517 27.446 -21.319 1.00 54.12 117 VAL A N 1
ATOM 966 C CA . VAL A 1 117 ? 47.123 28.472 -22.195 1.00 54.12 117 VAL A CA 1
ATOM 967 C C . VAL A 1 117 ? 47.620 29.700 -21.410 1.00 54.12 117 VAL A C 1
ATOM 969 O O . VAL A 1 117 ? 48.400 30.483 -21.932 1.00 54.12 117 VAL A O 1
ATOM 972 N N . LEU A 1 118 ? 47.236 29.857 -20.139 1.00 48.22 118 LEU A N 1
ATOM 973 C CA . LEU A 1 118 ? 47.689 30.955 -19.265 1.00 48.22 118 LEU A CA 1
ATOM 974 C C . LEU A 1 118 ? 48.908 30.598 -18.387 1.00 48.22 118 LEU A C 1
ATOM 976 O O . LEU A 1 118 ? 49.285 31.390 -17.526 1.00 48.22 118 LEU A O 1
ATOM 980 N N . LEU A 1 119 ? 49.508 29.416 -18.576 1.00 51.41 119 LEU A N 1
ATOM 981 C CA . LEU A 1 119 ? 50.621 28.899 -17.761 1.00 51.41 119 LEU A CA 1
ATOM 982 C C . LEU A 1 119 ? 51.914 28.625 -18.557 1.00 51.41 119 LEU A C 1
ATOM 984 O O . LEU A 1 119 ? 52.827 27.988 -18.033 1.00 51.41 119 LEU A O 1
ATOM 988 N N . VAL A 1 120 ? 52.009 29.132 -19.790 1.00 48.56 120 VAL A N 1
ATOM 989 C CA . VAL A 1 120 ? 53.239 29.200 -20.605 1.00 48.56 120 VAL A CA 1
ATOM 990 C C . VAL A 1 120 ? 53.436 30.640 -21.050 1.00 48.56 120 VAL A C 1
ATOM 992 O O . VAL A 1 120 ? 54.580 31.129 -20.935 1.00 48.56 120 VAL A O 1
#

Secondary structure (DSSP, 8-state):
-HHHHHHHHTS---SSHHHHHHHHHHHHHHHHHHHHHHHHHHH-----HHHHHHHHHHHHHHHHHTS-----HHHHHHHHHHT-------THHHHHHHHHHHHHHHHHHHHHHHHHTT--

Foldseek 3Di:
DVVVVVVLVPDDCDPAPVSVLVVLLVVLVVVLVVVQVV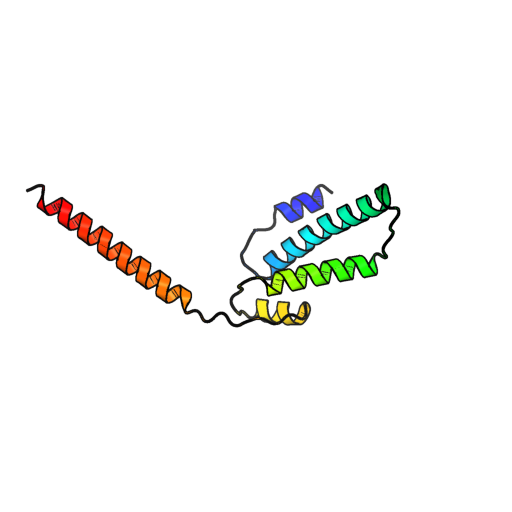CCVPVVDHDDPVVSVVVSLVSSQVVLQPDQDADDPRVVVVCVVSVHDHDHDDPVVVVVVVVVVVVVVVVVVVVVVVVVVVPD

Sequence (120 aa):
LSDIISYLSGRPINRSIWSILQRLVIGFMVYFIWLERNQRRFQDKRRLAKDLCGIIRGNVRLRLMSLKIRKSVQVMEAARLWDFGVEEYLDMDMEEKKEDISKTSGIVNFLALSSFVLLV

Organism: Tanacetum cinerariifolium (NCBI:txid118510)

Radius of gyration: 23.85 Å; chains: 1; bounding box: 69×43×46 Å